Protein AF-A0A1Z8Q9G3-F1 (afdb_monomer)

Mean predicted aligned error: 9.64 Å

Secondary structure (DSSP, 8-state):
--HHHHHHHHTTS-TTHHHHHHHHHHHHGGGT-EEEEETTEEEEEEEEEEEE--TTTHHHHHHHHHHHHHHHTT--BTTEEPPPEEEEEETTEEEEEEE---EEEPPGGGTHHHIIIIIS-SSSEE-S---GGGEEEETTT--EEE---TT-EE--HHHHHHHHHHHHHHHHTT-

Solvent-accessible surface area (backbone atoms only — not comparable to full-atom values): 10218 Å² total; per-residue (Å²): 135,61,72,72,62,58,59,61,64,60,60,75,77,48,67,71,56,56,56,46,48,56,54,59,48,56,69,63,48,58,81,39,38,40,74,48,79,56,97,94,42,80,47,72,40,62,42,73,48,79,48,76,53,55,85,90,48,33,68,64,54,48,54,54,50,50,52,41,50,66,49,52,77,78,57,86,32,87,77,42,41,74,58,54,62,53,72,50,78,56,97,68,30,42,37,40,40,25,32,47,78,67,52,44,62,39,56,79,91,57,47,63,55,50,44,55,42,43,34,65,32,87,60,48,61,34,61,70,71,82,58,47,78,40,25,33,28,25,74,89,76,66,49,34,29,50,75,61,75,84,44,50,41,81,49,55,55,67,58,35,49,54,48,48,55,55,53,54,54,65,59,57,78,78,111

pLDDT: mean 82.57, std 19.97, range [32.28, 98.12]

Sequence (175 aa):
MSEIQYWKQDLGKHDGTFQKFVAELRHDKQKIARSYYTEGRRTTFTLTKCIEYSPEDLQEKLALKTEWLDRLHKDSFNRIHIPKFEYEILNSKLYITSEYIKGKYLNKSKMSIIEEDVVYRKNRWSFADYNYRNYIQEERTDNIYMIDFDTYREISIKDRKILWEKQRLDWKSYI

Radius of gyration: 19.09 Å; Cα contacts (8 Å, |Δi|>4): 220; chains: 1; bounding box: 44×45×45 Å

Nearest PDB structures (foldseek):
  8p7j-assembly2_B  TM=5.495E-01  e=1.412E-01  Homo sapiens
  7ncf-assembly1_A  TM=6.242E-01  e=1.178E+00  Homo sapiens
  7o7i-assembly1_A  TM=5.892E-01  e=1.106E+00  Homo sapiens
  3enm-assembly1_C  TM=5.890E-01  e=2.820E+00  Homo sapiens
  8i8g-assembly1_A  TM=4.524E-01  e=2.339E+00  Streptosporangium roseum

Foldseek 3Di:
DDPVVVVVVVCVPCVPPVVVVVVVCVVVCVVQWDWDDDDNDIDTDKDKDKDADDPVCQPVVVVQLVVLVVVVVVDDQVLEDEFDWDWDDDDRMIIIIHYDAPAAQADPVCLVSCCVRALQDPDQWHFLDSPSNQWGQHPPPSGIYRNDSP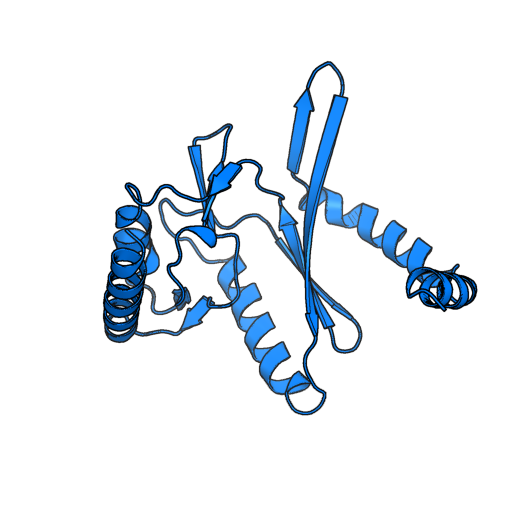RTDRHDSVNSVVSVVVVVVVVVVVD

Structure (mmCIF, N/CA/C/O backbone):
data_AF-A0A1Z8Q9G3-F1
#
_entry.id   AF-A0A1Z8Q9G3-F1
#
loop_
_atom_site.group_PDB
_atom_site.id
_atom_site.type_symbol
_atom_site.label_atom_id
_atom_site.label_alt_id
_atom_site.label_comp_id
_atom_site.label_asym_id
_atom_site.label_entity_id
_atom_site.label_seq_id
_atom_site.pdbx_PDB_ins_code
_atom_site.Cartn_x
_atom_site.Cartn_y
_atom_site.Cartn_z
_atom_site.occupancy
_atom_site.B_iso_or_equiv
_atom_site.auth_seq_id
_atom_site.auth_comp_id
_atom_site.auth_asym_id
_atom_site.auth_atom_id
_atom_site.pdbx_PDB_model_num
ATOM 1 N N . MET A 1 1 ? -24.269 7.996 -31.752 1.00 45.06 1 MET A N 1
ATOM 2 C CA . MET A 1 1 ? -24.387 6.624 -31.209 1.00 45.06 1 MET A CA 1
ATOM 3 C C . MET A 1 1 ? -23.841 6.651 -29.794 1.00 45.06 1 MET A C 1
ATOM 5 O O . MET A 1 1 ? -22.790 7.246 -29.606 1.00 45.06 1 MET A O 1
ATOM 9 N N . SER A 1 2 ? -24.573 6.133 -28.806 1.00 37.19 2 SER A N 1
ATOM 10 C CA . SER A 1 2 ? -24.122 6.147 -27.408 1.00 37.19 2 SER A CA 1
ATOM 11 C C . SER A 1 2 ? -23.016 5.107 -27.192 1.00 37.19 2 SER A C 1
ATOM 13 O O . SER A 1 2 ? -23.054 4.042 -27.806 1.00 37.19 2 SER A O 1
ATOM 15 N N . GLU A 1 3 ? -22.046 5.388 -26.314 1.00 32.28 3 GLU A N 1
ATOM 16 C CA . GLU A 1 3 ? -20.937 4.477 -25.951 1.00 32.28 3 GLU A CA 1
ATOM 17 C C . GLU A 1 3 ? -21.411 3.053 -25.618 1.00 32.28 3 GLU A C 1
ATOM 19 O O . GLU A 1 3 ? -20.743 2.072 -25.931 1.00 32.28 3 GLU A O 1
ATOM 24 N N . ILE A 1 4 ? -22.618 2.918 -25.067 1.00 40.72 4 ILE A N 1
ATOM 25 C CA . ILE A 1 4 ? -23.245 1.636 -24.717 1.00 40.72 4 ILE A CA 1
ATOM 26 C C . ILE A 1 4 ? -23.474 0.742 -25.952 1.00 40.72 4 ILE A C 1
ATOM 28 O O . ILE A 1 4 ? -23.467 -0.484 -25.847 1.00 40.72 4 ILE A O 1
ATOM 32 N N . GLN A 1 5 ? -23.671 1.332 -27.131 1.00 39.72 5 GLN A N 1
ATOM 33 C CA . GLN A 1 5 ? -23.924 0.597 -28.370 1.00 39.72 5 GLN A CA 1
ATOM 34 C C . GLN A 1 5 ? -22.630 0.070 -29.013 1.00 39.72 5 GLN A C 1
ATOM 36 O O . GLN A 1 5 ? -22.668 -0.966 -29.672 1.00 39.72 5 GLN A O 1
ATOM 41 N N . TYR A 1 6 ? -21.489 0.719 -28.746 1.00 36.22 6 TYR A N 1
ATOM 42 C CA . TYR A 1 6 ? -20.164 0.280 -29.196 1.00 36.22 6 TYR A CA 1
ATOM 43 C C . TYR A 1 6 ? -19.689 -0.958 -28.411 1.00 36.22 6 TYR A C 1
ATOM 45 O O . TYR A 1 6 ? -19.297 -1.960 -29.002 1.00 36.22 6 TYR A O 1
ATOM 53 N N . TRP A 1 7 ? -19.869 -0.968 -27.083 1.00 33.12 7 TRP A N 1
ATOM 54 C CA . TRP A 1 7 ? -19.485 -2.108 -26.234 1.00 33.12 7 TRP A CA 1
ATOM 55 C C . TRP A 1 7 ? -20.334 -3.370 -26.450 1.00 33.12 7 TRP A C 1
ATOM 57 O O . TRP A 1 7 ? -19.853 -4.483 -26.250 1.00 33.12 7 TRP A O 1
ATOM 67 N N . LYS A 1 8 ? -21.589 -3.231 -26.898 1.00 37.12 8 LYS A N 1
ATOM 68 C CA . LYS A 1 8 ? -22.447 -4.390 -27.208 1.00 37.12 8 LYS A CA 1
ATOM 69 C C . LYS A 1 8 ? -22.063 -5.107 -28.503 1.00 37.12 8 LYS A C 1
ATOM 71 O O . LYS A 1 8 ? -22.338 -6.297 -28.614 1.00 37.12 8 LYS A O 1
ATOM 76 N N . GLN A 1 9 ? -21.447 -4.419 -29.465 1.00 39.12 9 GLN A N 1
ATOM 77 C CA . GLN A 1 9 ? -21.004 -5.052 -30.712 1.00 39.12 9 GLN A CA 1
ATOM 78 C C . GLN A 1 9 ? -19.697 -5.838 -30.543 1.00 39.12 9 GLN A C 1
ATOM 80 O O . GLN A 1 9 ? -19.510 -6.839 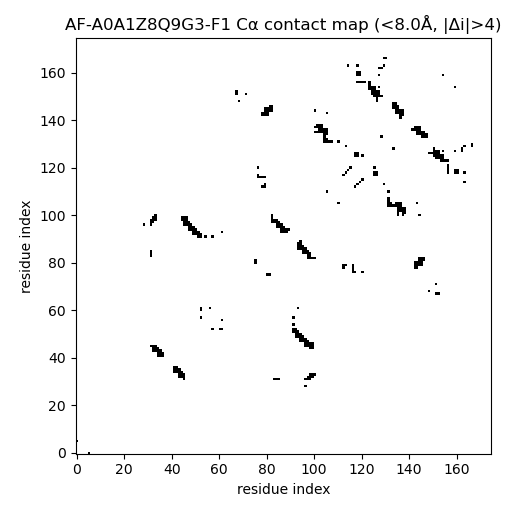-31.232 1.00 39.12 9 GLN A O 1
ATOM 85 N N . ASP A 1 10 ? -18.841 -5.449 -29.594 1.00 38.16 10 ASP A N 1
ATOM 86 C CA . ASP A 1 10 ? -17.547 -6.109 -29.369 1.00 38.16 10 ASP A CA 1
ATOM 87 C C . ASP A 1 10 ? -17.636 -7.351 -28.463 1.00 38.16 10 ASP A C 1
ATOM 89 O O . ASP A 1 10 ? -16.872 -8.307 -28.607 1.00 38.16 10 ASP A O 1
ATOM 93 N N . LEU A 1 11 ? -18.648 -7.417 -27.590 1.00 43.03 11 LEU A N 1
ATOM 94 C CA . LEU A 1 11 ? -18.923 -8.599 -26.760 1.00 43.03 11 LEU A CA 1
ATOM 95 C C . LEU A 1 11 ? -19.359 -9.835 -27.573 1.00 43.03 11 LEU A C 1
ATOM 97 O O . LEU A 1 11 ? -19.330 -10.947 -27.055 1.00 43.03 11 LEU A O 1
ATOM 101 N N . GLY A 1 12 ? -19.731 -9.662 -28.845 1.00 38.50 12 GLY A N 1
ATOM 102 C CA . GLY A 1 12 ? -20.192 -10.746 -29.716 1.00 38.50 12 GLY A CA 1
ATOM 103 C C . GLY A 1 12 ? -19.089 -11.581 -30.378 1.00 38.50 12 GLY A C 1
ATOM 104 O O . GLY A 1 12 ? -19.416 -12.546 -31.063 1.00 38.50 12 GLY A O 1
ATOM 105 N N . LYS A 1 13 ? -17.800 -11.232 -30.226 1.00 45.28 13 LYS A N 1
ATOM 106 C CA . LYS A 1 13 ? -16.698 -11.899 -30.959 1.00 45.28 13 LYS A CA 1
ATOM 107 C C . LYS A 1 13 ? -15.705 -12.690 -30.096 1.00 45.28 13 LYS A C 1
ATOM 109 O O . LYS A 1 13 ? -14.877 -13.407 -30.651 1.00 45.28 13 LYS A O 1
ATOM 114 N N . HIS A 1 14 ? -15.812 -12.637 -28.764 1.00 45.25 14 HIS A N 1
ATOM 115 C CA . HIS A 1 14 ? -14.863 -13.294 -27.841 1.00 45.25 14 HIS A CA 1
ATOM 116 C C . HIS A 1 14 ? -15.517 -14.149 -26.734 1.00 45.25 14 HIS A C 1
ATOM 118 O O . HIS A 1 14 ? -14.884 -14.466 -25.725 1.00 45.25 14 HIS A O 1
ATOM 124 N N . ASP A 1 15 ? -16.770 -14.565 -26.935 1.00 46.88 15 ASP A N 1
ATOM 125 C CA . ASP A 1 15 ? -17.622 -15.252 -25.946 1.00 46.88 15 ASP A CA 1
ATOM 126 C C . ASP A 1 15 ? -17.030 -16.566 -25.377 1.00 46.88 15 ASP A C 1
ATOM 128 O O . ASP A 1 15 ? -17.313 -16.955 -24.249 1.00 46.88 15 ASP A O 1
ATOM 132 N N . GLY A 1 16 ? -16.105 -17.224 -26.082 1.00 42.94 16 GLY A N 1
ATOM 133 C CA . GLY A 1 16 ? -15.452 -18.436 -25.569 1.00 42.94 16 GLY A CA 1
ATOM 134 C C . GLY A 1 16 ? -14.287 -18.187 -24.603 1.00 42.94 16 GLY A C 1
ATOM 135 O O . GLY A 1 16 ? -14.059 -18.984 -23.698 1.00 42.94 16 GLY A O 1
ATOM 136 N N . THR A 1 17 ? -13.527 -17.104 -24.776 1.00 52.62 17 THR A N 1
ATOM 137 C CA . THR A 1 17 ? -12.256 -16.880 -24.062 1.00 52.62 17 THR A CA 1
ATOM 138 C C . THR A 1 17 ? -12.409 -15.986 -22.847 1.00 52.62 17 THR A C 1
ATOM 140 O O . THR A 1 17 ? -11.783 -16.265 -21.833 1.00 52.62 17 THR A O 1
ATOM 143 N N . PHE A 1 18 ? -13.262 -14.958 -22.890 1.00 45.56 18 PHE A N 1
ATOM 144 C CA . PHE A 1 18 ? -13.470 -14.092 -21.725 1.00 45.56 18 PHE A CA 1
ATOM 145 C C . PHE A 1 18 ? -14.288 -14.787 -20.634 1.00 45.56 18 PHE A C 1
ATOM 147 O O . PHE A 1 18 ? -13.925 -14.722 -19.464 1.00 45.56 18 PHE A O 1
ATOM 154 N N . GLN A 1 19 ? -15.350 -15.517 -20.994 1.00 45.56 19 GLN A N 1
ATOM 155 C CA . GLN A 1 19 ? -16.107 -16.297 -20.010 1.00 45.56 19 GLN A CA 1
ATOM 156 C C . GLN A 1 19 ? -15.263 -17.423 -19.407 1.00 45.56 19 GLN A C 1
ATOM 158 O O . GLN A 1 19 ? -15.323 -17.648 -18.199 1.00 45.56 19 GLN A O 1
ATOM 163 N N . LYS A 1 20 ? -14.430 -18.079 -20.223 1.00 44.47 20 LYS A N 1
ATOM 164 C CA . LYS A 1 20 ? -13.480 -19.097 -19.765 1.00 44.47 20 LYS A CA 1
ATOM 165 C C . LYS A 1 20 ? -12.381 -18.502 -18.880 1.00 44.47 20 LYS A C 1
ATOM 167 O O . LYS A 1 20 ? -12.139 -19.040 -17.812 1.00 44.47 20 LYS A O 1
ATOM 172 N N . PHE A 1 21 ? -11.828 -17.342 -19.233 1.00 47.0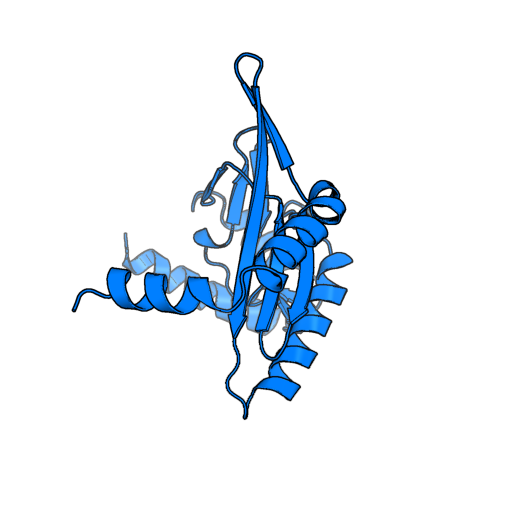0 21 PHE A N 1
ATOM 173 C CA . PHE A 1 21 ? -10.887 -16.584 -18.403 1.00 47.00 21 PHE A CA 1
ATOM 174 C C . PHE A 1 21 ? -11.508 -16.165 -17.061 1.00 47.00 21 PHE A C 1
ATOM 176 O O . PHE A 1 21 ? -10.922 -16.378 -16.005 1.00 47.00 21 PHE A O 1
ATOM 183 N N . VAL A 1 22 ? -12.740 -15.647 -17.066 1.00 48.00 22 VAL A N 1
ATOM 184 C CA . VAL A 1 22 ? -13.486 -15.308 -15.841 1.00 48.00 22 VAL A CA 1
ATOM 185 C C . VAL A 1 22 ? -13.799 -16.558 -15.008 1.00 48.00 22 VAL A C 1
ATOM 187 O O . VAL A 1 22 ? -13.807 -16.480 -13.780 1.00 48.00 22 VAL A O 1
ATOM 190 N N . ALA A 1 23 ? -14.050 -17.709 -15.636 1.00 48.25 23 ALA A N 1
ATOM 191 C CA . ALA A 1 23 ? -14.296 -18.979 -14.953 1.00 48.25 23 ALA A CA 1
ATOM 192 C C . ALA A 1 23 ? -13.015 -19.612 -14.375 1.00 48.25 23 ALA A C 1
ATOM 194 O O . ALA A 1 23 ? -13.048 -20.113 -13.254 1.00 48.25 23 ALA A O 1
ATOM 195 N N . GLU A 1 24 ? -11.888 -19.535 -15.082 1.00 45.00 24 GLU A N 1
ATOM 196 C CA . GLU A 1 24 ? -10.573 -19.999 -14.619 1.00 45.00 24 GLU A CA 1
ATOM 197 C C . GLU A 1 24 ? -10.045 -19.100 -13.484 1.00 45.00 24 GLU A C 1
ATOM 199 O O . GLU A 1 24 ? -9.620 -19.608 -12.445 1.00 45.00 24 GLU A O 1
ATOM 204 N N . LEU A 1 25 ? -10.246 -17.776 -13.573 1.00 46.47 25 LEU A N 1
ATOM 205 C CA . LEU A 1 25 ? -9.989 -16.833 -12.475 1.00 46.47 25 LEU A CA 1
ATOM 206 C C . LEU A 1 25 ? -10.802 -17.140 -11.206 1.00 46.47 25 LEU A C 1
ATOM 208 O O . LEU A 1 25 ? -10.352 -16.837 -10.102 1.00 46.47 25 LEU A O 1
ATOM 212 N N . ARG A 1 26 ? -12.009 -17.716 -11.321 1.00 48.91 26 ARG A N 1
ATOM 213 C CA . ARG A 1 26 ? -12.875 -18.002 -10.159 1.00 48.91 26 ARG A CA 1
ATOM 214 C C . ARG A 1 26 ? -12.344 -19.119 -9.263 1.00 48.91 26 ARG A C 1
ATOM 216 O O . ARG A 1 26 ? -12.721 -19.134 -8.090 1.00 48.91 26 ARG A O 1
ATOM 223 N N . HIS A 1 27 ? -11.511 -20.029 -9.769 1.00 45.62 27 HIS A N 1
ATOM 224 C CA . HIS A 1 27 ? -11.008 -21.143 -8.962 1.00 45.62 27 HIS A CA 1
ATOM 225 C C . HIS A 1 27 ? -9.796 -20.764 -8.096 1.00 45.62 27 HIS A C 1
ATOM 227 O O . HIS A 1 27 ? -9.758 -21.180 -6.938 1.00 45.62 27 HIS A O 1
ATOM 233 N N . ASP A 1 28 ? -8.883 -19.908 -8.573 1.00 48.47 28 ASP A N 1
ATOM 234 C CA . ASP A 1 28 ? -7.729 -19.457 -7.771 1.00 48.47 28 ASP A CA 1
ATOM 235 C C . ASP A 1 28 ? -8.012 -18.198 -6.933 1.00 48.47 28 ASP A C 1
ATOM 237 O O . ASP A 1 28 ? -7.562 -18.105 -5.787 1.00 48.47 28 ASP A O 1
ATOM 241 N N . LYS A 1 29 ? -8.882 -17.284 -7.395 1.00 51.56 29 LYS A N 1
ATOM 242 C CA . LYS A 1 29 ? -9.212 -16.058 -6.636 1.00 51.56 29 LYS A CA 1
ATOM 243 C C . LYS A 1 29 ? -9.938 -16.306 -5.313 1.00 51.56 29 LYS A C 1
ATOM 245 O O . LYS A 1 29 ? -9.981 -15.402 -4.481 1.00 51.56 29 LYS A O 1
ATOM 250 N N . GLN A 1 30 ? -10.468 -17.508 -5.058 1.00 54.75 30 GLN A N 1
ATOM 251 C CA . GLN A 1 30 ? -11.039 -17.844 -3.745 1.00 54.75 30 GLN A CA 1
ATOM 252 C C . GLN A 1 30 ? -10.015 -17.738 -2.605 1.00 54.75 30 GLN A C 1
ATOM 254 O O . GLN A 1 30 ? -10.412 -17.446 -1.478 1.00 54.75 30 GLN A O 1
ATOM 259 N N . LYS A 1 31 ? -8.713 -17.916 -2.879 1.00 60.12 31 LYS A N 1
ATOM 260 C CA . LYS A 1 31 ? -7.645 -17.812 -1.866 1.00 60.12 31 LYS A CA 1
ATOM 261 C C . LYS A 1 31 ? -7.414 -16.377 -1.378 1.00 60.12 31 LYS A C 1
ATOM 263 O O . LYS A 1 31 ? -7.012 -16.180 -0.231 1.00 60.12 31 LYS A O 1
ATOM 268 N N . ILE A 1 32 ? -7.694 -15.394 -2.233 1.00 68.25 32 ILE A N 1
ATOM 269 C CA . ILE A 1 32 ? -7.517 -13.955 -1.977 1.00 68.25 32 ILE A CA 1
ATOM 270 C C . ILE A 1 32 ? -8.845 -13.299 -1.575 1.00 68.25 32 ILE A C 1
ATOM 272 O O . ILE A 1 32 ? -8.900 -12.128 -1.227 1.00 68.25 32 ILE A O 1
ATOM 276 N N . ALA A 1 33 ? -9.965 -14.006 -1.670 1.00 73.44 33 ALA A N 1
ATOM 277 C CA . ALA A 1 33 ? -11.252 -13.369 -1.481 1.00 73.44 33 ALA A CA 1
ATOM 278 C C . ALA A 1 33 ? -11.654 -13.327 -0.005 1.00 73.44 33 ALA A C 1
ATOM 280 O O . ALA A 1 33 ? -11.706 -14.350 0.685 1.00 73.44 33 ALA A O 1
ATOM 281 N N . ARG A 1 34 ? -12.023 -12.137 0.480 1.00 75.50 34 ARG A N 1
ATOM 282 C CA . ARG A 1 34 ? -12.501 -11.972 1.855 1.00 75.50 34 ARG A CA 1
ATOM 283 C C . ARG A 1 34 ? -14.011 -12.154 1.911 1.00 75.50 34 ARG A C 1
ATOM 285 O O . ARG A 1 34 ? -14.754 -11.596 1.102 1.00 75.50 34 ARG A O 1
ATOM 292 N N . SER A 1 35 ? -14.463 -12.962 2.870 1.00 77.62 35 SER A N 1
ATOM 293 C CA . SER A 1 35 ? -15.878 -13.299 3.043 1.00 77.62 35 SER A CA 1
ATOM 294 C C . SER A 1 35 ? -16.507 -12.565 4.225 1.00 77.62 35 SER A C 1
ATOM 296 O O . SER A 1 35 ? -15.939 -12.488 5.314 1.00 77.62 35 SER A O 1
ATOM 298 N N . TYR A 1 36 ? -17.723 -12.077 4.012 1.00 70.19 36 TYR A N 1
ATOM 299 C CA . TYR A 1 36 ? -18.552 -11.369 4.978 1.00 70.19 36 TYR A CA 1
ATOM 300 C C . TYR A 1 36 ? -19.896 -12.090 5.114 1.00 70.19 36 TYR A C 1
ATOM 302 O O . TYR A 1 36 ? -20.468 -12.537 4.119 1.00 70.19 36 TYR A O 1
ATOM 310 N N . TYR A 1 37 ? -20.395 -12.205 6.345 1.00 73.75 37 TYR A N 1
ATOM 311 C CA . TYR A 1 37 ? -21.610 -12.952 6.669 1.00 73.75 37 TYR A CA 1
ATOM 312 C C . TYR A 1 37 ? -22.661 -12.015 7.259 1.00 73.75 37 TYR A C 1
ATOM 314 O O . TYR A 1 37 ? -22.367 -11.305 8.220 1.00 73.75 37 TYR A O 1
ATOM 322 N N . THR A 1 38 ? -23.865 -12.026 6.692 1.00 68.88 38 THR A N 1
ATOM 323 C CA . THR A 1 38 ? -25.028 -11.252 7.158 1.00 68.88 38 THR A CA 1
ATOM 324 C C . THR A 1 38 ? -26.298 -12.049 6.870 1.00 68.88 38 THR A C 1
ATOM 326 O O . THR A 1 38 ? -26.466 -12.481 5.733 1.00 68.88 38 THR A O 1
ATOM 329 N N . GLU A 1 39 ? -27.173 -12.244 7.862 1.00 77.62 39 GLU A N 1
ATOM 330 C CA . GLU A 1 39 ? -28.533 -12.802 7.679 1.00 77.62 39 GLU A CA 1
ATOM 331 C C . GLU A 1 39 ? -28.590 -14.083 6.817 1.00 77.62 39 GLU A C 1
ATOM 333 O O . GLU A 1 39 ? -29.334 -14.182 5.847 1.00 77.62 39 GLU A O 1
ATOM 338 N N . GLY A 1 40 ? -27.737 -15.070 7.115 1.00 71.75 40 GLY A N 1
ATOM 339 C CA . GLY A 1 40 ? -27.692 -16.337 6.366 1.00 71.75 40 GLY A CA 1
ATOM 340 C C . GLY A 1 40 ? -27.018 -16.265 4.986 1.00 71.75 40 GLY A C 1
ATOM 341 O O . GLY A 1 40 ? -26.880 -17.290 4.324 1.00 71.75 40 GLY A O 1
ATOM 342 N N . ARG A 1 41 ? -26.530 -15.093 4.555 1.00 71.88 41 ARG A N 1
ATOM 343 C CA . ARG A 1 41 ? -25.786 -14.906 3.301 1.00 71.88 41 ARG A CA 1
ATOM 344 C C . ARG A 1 41 ? -24.285 -14.800 3.553 1.00 71.88 41 ARG A C 1
ATOM 346 O O . ARG A 1 41 ? -23.838 -13.964 4.340 1.00 71.88 41 ARG A O 1
ATOM 353 N N . ARG A 1 42 ? -23.492 -15.571 2.802 1.00 77.75 42 ARG A N 1
ATOM 354 C CA . ARG A 1 42 ? -22.047 -15.345 2.641 1.00 77.75 42 ARG A CA 1
ATOM 355 C C . ARG A 1 42 ? -21.804 -14.535 1.375 1.00 77.75 42 ARG A C 1
ATOM 357 O O . ARG A 1 42 ? -22.199 -14.955 0.294 1.00 77.75 42 ARG A O 1
ATOM 364 N N . THR A 1 43 ? -21.137 -13.395 1.510 1.00 75.44 43 THR A N 1
ATOM 365 C CA . THR A 1 43 ? -20.727 -12.561 0.375 1.00 75.44 43 THR A CA 1
ATOM 366 C C . THR A 1 43 ? -19.214 -12.472 0.336 1.00 75.44 43 THR A C 1
ATOM 368 O O . THR A 1 43 ? -18.589 -12.241 1.367 1.00 75.44 43 THR A O 1
ATOM 371 N N . THR A 1 44 ? -18.631 -12.641 -0.841 1.00 75.88 44 THR A N 1
ATOM 372 C CA . THR A 1 44 ? -17.185 -12.717 -1.025 1.00 75.88 44 THR A CA 1
ATOM 373 C C . THR A 1 44 ? -16.773 -11.686 -2.068 1.00 75.88 44 THR A C 1
ATOM 375 O O . THR A 1 44 ? -17.382 -11.628 -3.134 1.00 75.88 44 THR A O 1
ATOM 378 N N . PHE A 1 45 ? -15.778 -10.859 -1.745 1.00 83.12 45 PHE A N 1
ATOM 379 C CA . PHE A 1 45 ? -15.342 -9.752 -2.596 1.00 83.12 45 PHE A CA 1
ATOM 380 C C . PHE A 1 45 ? -13.823 -9.743 -2.772 1.00 83.12 45 PHE A C 1
ATOM 382 O O . PHE A 1 45 ? -13.067 -10.079 -1.857 1.00 83.12 45 PHE A O 1
ATOM 389 N N . THR A 1 46 ? -13.400 -9.281 -3.942 1.00 88.56 46 THR A N 1
ATOM 390 C CA . THR A 1 46 ? -12.017 -8.938 -4.288 1.00 88.56 46 THR A CA 1
ATOM 391 C C . THR A 1 46 ? -12.014 -7.591 -4.994 1.00 88.56 46 THR A C 1
ATOM 393 O O . THR A 1 46 ? -13.002 -7.228 -5.638 1.00 88.56 46 THR A O 1
ATOM 396 N N . LEU A 1 47 ? -10.902 -6.871 -4.916 1.00 91.38 47 LEU A N 1
ATOM 397 C CA . LEU A 1 47 ? -10.649 -5.686 -5.725 1.00 91.38 47 LEU A CA 1
ATOM 398 C C . LEU A 1 47 ? -9.613 -6.042 -6.791 1.00 91.38 47 LEU A C 1
ATOM 400 O O . LEU A 1 47 ? -8.567 -6.582 -6.455 1.00 91.38 47 LEU A O 1
ATOM 404 N N . THR A 1 48 ? -9.879 -5.736 -8.061 1.00 92.62 48 THR A N 1
ATOM 405 C CA . THR A 1 48 ? -8.876 -5.878 -9.126 1.00 92.62 48 THR A CA 1
ATOM 406 C C . THR A 1 48 ? -8.546 -4.506 -9.702 1.00 92.62 48 THR A C 1
ATOM 408 O O . THR A 1 48 ? -9.430 -3.821 -10.214 1.00 92.62 48 THR A O 1
ATOM 411 N N . LYS A 1 49 ? -7.271 -4.118 -9.633 1.00 93.38 49 LYS A N 1
ATOM 412 C CA . LYS A 1 49 ? -6.712 -2.940 -10.303 1.00 93.38 49 LYS A CA 1
ATOM 413 C C . LYS A 1 49 ? -6.039 -3.383 -11.598 1.00 93.38 49 LYS A C 1
ATOM 415 O O . LYS A 1 49 ? -5.267 -4.335 -11.583 1.00 93.38 49 LYS A O 1
ATOM 420 N N . CYS A 1 50 ? -6.324 -2.690 -12.694 1.00 94.19 50 CYS A N 1
ATOM 421 C CA . CYS A 1 50 ? -5.660 -2.885 -13.980 1.00 94.19 50 CYS A CA 1
ATOM 422 C C . CYS A 1 50 ? -4.768 -1.675 -14.254 1.00 94.19 50 CYS A C 1
ATOM 424 O O . CYS A 1 50 ? -5.239 -0.540 -14.185 1.00 94.19 50 CYS A O 1
ATOM 426 N N . ILE A 1 51 ? -3.501 -1.922 -14.565 1.00 92.50 51 ILE A N 1
ATOM 427 C CA . ILE A 1 51 ? -2.535 -0.907 -14.978 1.00 92.50 51 ILE A CA 1
ATOM 428 C C . ILE A 1 51 ? -2.110 -1.252 -16.399 1.00 92.50 51 ILE A C 1
ATOM 430 O O . ILE A 1 51 ? -1.673 -2.369 -16.668 1.00 92.50 51 ILE A O 1
ATOM 434 N N . GLU A 1 52 ? -2.270 -0.299 -17.306 1.00 91.56 52 GLU A N 1
ATOM 435 C CA . GLU A 1 52 ? -1.870 -0.421 -18.703 1.00 91.56 52 GLU A CA 1
ATOM 436 C C . GLU A 1 52 ? -0.748 0.574 -18.972 1.00 91.56 52 GLU A C 1
ATOM 438 O O . GLU A 1 52 ? -0.869 1.754 -18.641 1.00 91.56 52 GLU A O 1
ATOM 443 N N . TYR A 1 53 ? 0.352 0.077 -19.528 1.00 86.69 53 TYR A N 1
ATOM 444 C CA . TYR A 1 53 ? 1.507 0.892 -19.886 1.00 86.69 53 TYR A CA 1
ATOM 445 C C . TYR A 1 53 ? 1.504 1.177 -21.385 1.00 86.69 53 TYR A C 1
ATOM 447 O O . TYR A 1 53 ? 1.025 0.359 -22.175 1.00 86.69 53 TYR A O 1
ATOM 455 N N . SER A 1 54 ? 2.060 2.325 -21.780 1.00 89.19 54 SER A N 1
ATOM 456 C CA . SER A 1 54 ? 2.323 2.580 -23.195 1.00 89.19 54 SER A CA 1
ATOM 457 C C . SER A 1 54 ? 3.394 1.605 -23.711 1.00 89.19 54 SER A C 1
ATOM 459 O O . SER A 1 54 ? 4.191 1.097 -22.913 1.00 89.19 54 SER A O 1
ATOM 461 N N . PRO A 1 55 ? 3.441 1.315 -25.024 1.00 89.00 55 PRO A N 1
ATOM 462 C CA . PRO A 1 55 ? 4.415 0.380 -25.587 1.00 89.00 55 PRO A CA 1
ATOM 463 C C . PRO A 1 55 ? 5.873 0.716 -25.246 1.00 89.00 55 PRO A C 1
ATOM 465 O O . PRO A 1 55 ? 6.675 -0.190 -25.036 1.00 89.00 55 PRO A O 1
ATOM 468 N N . GLU A 1 56 ? 6.201 2.006 -25.166 1.00 91.12 56 GLU A N 1
ATOM 469 C CA . GLU A 1 56 ? 7.551 2.513 -24.900 1.00 91.12 56 GLU A CA 1
ATOM 470 C C . GLU A 1 56 ? 7.983 2.258 -23.452 1.00 91.12 56 GLU A C 1
ATOM 472 O O . GLU A 1 56 ? 9.138 1.928 -23.195 1.00 91.12 56 GLU A O 1
ATOM 477 N N . ASP A 1 57 ? 7.041 2.367 -22.516 1.00 87.25 57 ASP A N 1
ATOM 478 C CA . ASP A 1 57 ? 7.281 2.205 -21.082 1.00 87.25 57 ASP A CA 1
ATOM 479 C C . ASP A 1 57 ? 7.092 0.759 -20.603 1.00 87.25 57 ASP A C 1
ATOM 481 O O . ASP A 1 57 ? 7.519 0.406 -19.499 1.00 87.25 57 ASP A O 1
ATOM 485 N N . LEU A 1 58 ? 6.438 -0.084 -21.412 1.00 86.62 58 LEU A N 1
ATOM 486 C CA . LEU A 1 58 ? 5.922 -1.384 -20.992 1.00 86.62 58 LEU A CA 1
ATOM 487 C C . LEU A 1 58 ? 6.987 -2.259 -20.335 1.00 86.62 58 LEU A C 1
ATOM 489 O O . LEU A 1 58 ? 6.766 -2.733 -19.227 1.00 86.62 58 LEU A O 1
ATOM 493 N N . GLN A 1 59 ? 8.130 -2.484 -20.987 1.00 88.06 59 GLN A N 1
ATOM 494 C CA . GLN A 1 59 ? 9.121 -3.431 -20.467 1.00 88.06 59 GLN A CA 1
ATOM 495 C C . GLN A 1 59 ? 9.731 -2.965 -19.140 1.00 88.06 59 GLN A C 1
ATOM 497 O O . GLN A 1 59 ? 9.751 -3.730 -18.177 1.00 88.06 59 GLN A O 1
ATOM 502 N N . GLU A 1 60 ? 10.193 -1.714 -19.070 1.00 91.12 60 GLU A N 1
ATOM 503 C CA . GLU A 1 60 ? 10.854 -1.180 -17.875 1.00 91.12 60 GLU A CA 1
ATOM 504 C C . GLU A 1 60 ? 9.869 -1.049 -16.708 1.00 91.12 60 GLU A C 1
ATOM 506 O O . GLU A 1 60 ? 10.137 -1.529 -15.604 1.00 91.12 60 GLU A O 1
ATOM 511 N N . LYS A 1 61 ? 8.709 -0.417 -16.941 1.00 92.06 61 LYS A N 1
ATOM 512 C CA . LYS A 1 61 ? 7.749 -0.139 -15.867 1.00 92.06 61 LYS A CA 1
ATOM 513 C C . LYS A 1 61 ? 7.103 -1.407 -15.343 1.00 92.06 61 LYS A C 1
ATOM 515 O O . LYS A 1 61 ? 6.915 -1.515 -14.133 1.00 92.06 61 LYS A O 1
ATOM 520 N N . LEU A 1 62 ? 6.798 -2.364 -16.217 1.00 91.44 62 LEU A N 1
ATOM 521 C CA . LEU A 1 62 ? 6.222 -3.636 -15.805 1.00 91.44 62 LEU A CA 1
ATOM 522 C C . LEU A 1 62 ? 7.213 -4.441 -14.965 1.00 91.44 62 LEU A C 1
ATOM 524 O O . LEU A 1 62 ? 6.848 -4.850 -13.868 1.00 91.44 62 LEU A O 1
ATOM 528 N N . ALA A 1 63 ? 8.460 -4.600 -15.426 1.00 92.12 63 ALA A N 1
ATOM 529 C CA . ALA A 1 63 ? 9.487 -5.350 -14.699 1.00 92.12 63 ALA A CA 1
ATOM 530 C C . ALA A 1 63 ? 9.759 -4.754 -13.309 1.00 92.12 63 ALA A C 1
ATOM 532 O O . ALA A 1 63 ? 9.788 -5.470 -12.306 1.00 92.12 63 ALA A O 1
ATOM 533 N N . LEU A 1 64 ? 9.886 -3.426 -13.239 1.00 93.75 64 LEU A N 1
ATOM 534 C CA . LEU A 1 64 ? 10.078 -2.718 -11.978 1.00 93.75 64 LEU A CA 1
ATOM 535 C C . LEU A 1 64 ? 8.874 -2.904 -11.044 1.00 93.75 64 LEU A C 1
ATOM 537 O O . LEU A 1 64 ? 9.027 -3.179 -9.855 1.00 93.75 64 LEU A O 1
ATOM 541 N N . LYS A 1 65 ? 7.656 -2.785 -11.580 1.00 94.88 65 LYS A N 1
ATOM 542 C CA . LYS A 1 65 ? 6.430 -2.910 -10.793 1.00 94.88 65 LYS A CA 1
ATOM 543 C C . LYS A 1 65 ? 6.235 -4.323 -10.245 1.00 94.88 65 LYS A C 1
ATOM 545 O O . LYS A 1 65 ? 5.793 -4.461 -9.107 1.00 94.88 65 LYS A O 1
ATOM 550 N N . THR A 1 66 ? 6.566 -5.359 -11.009 1.00 94.62 66 THR A N 1
ATOM 551 C CA . THR A 1 66 ? 6.458 -6.752 -10.553 1.00 94.62 66 THR A CA 1
ATOM 552 C C . THR A 1 66 ? 7.490 -7.070 -9.476 1.00 94.62 66 THR A C 1
ATOM 554 O O . THR A 1 66 ? 7.133 -7.673 -8.468 1.00 94.62 66 THR A O 1
ATOM 557 N N . GLU A 1 67 ? 8.721 -6.555 -9.595 1.00 95.81 67 GLU A N 1
ATOM 558 C CA . GLU A 1 67 ? 9.734 -6.663 -8.533 1.00 95.81 67 GLU A CA 1
ATOM 559 C C . GLU A 1 67 ? 9.234 -6.040 -7.218 1.00 95.81 67 GLU A C 1
ATOM 561 O O . GLU A 1 67 ? 9.365 -6.622 -6.135 1.00 95.81 67 GLU A O 1
ATOM 566 N N . TRP A 1 68 ? 8.612 -4.861 -7.306 1.00 97.06 68 TRP A N 1
ATOM 567 C CA . TRP A 1 68 ? 8.041 -4.176 -6.148 1.00 97.06 68 TRP A CA 1
ATOM 568 C C . TRP A 1 68 ? 6.945 -5.007 -5.479 1.00 97.06 68 TRP A C 1
ATOM 570 O O . TRP A 1 68 ? 6.929 -5.120 -4.253 1.00 97.06 68 TRP A O 1
ATOM 580 N N . LEU A 1 69 ? 6.054 -5.613 -6.264 1.00 96.94 69 LEU A N 1
ATOM 581 C CA . LEU A 1 69 ? 4.976 -6.463 -5.757 1.00 96.94 69 LEU A CA 1
ATOM 582 C C . LEU A 1 69 ? 5.513 -7.751 -5.111 1.00 96.94 69 LEU A C 1
ATOM 584 O O . LEU A 1 69 ? 5.111 -8.080 -3.993 1.00 96.94 69 LEU A O 1
ATOM 588 N N . ASP A 1 70 ? 6.475 -8.426 -5.743 1.00 96.62 70 ASP A N 1
ATOM 589 C CA . ASP A 1 70 ? 7.126 -9.632 -5.205 1.00 96.62 70 ASP A CA 1
ATOM 590 C C . ASP A 1 70 ? 7.810 -9.381 -3.864 1.00 96.62 70 ASP A C 1
ATOM 592 O O . ASP A 1 70 ? 7.822 -10.233 -2.966 1.00 96.62 70 ASP A O 1
ATOM 596 N N . ARG A 1 71 ? 8.400 -8.196 -3.715 1.00 96.62 71 ARG A N 1
ATOM 597 C CA . ARG A 1 71 ? 9.016 -7.785 -2.461 1.00 96.62 71 ARG A CA 1
ATOM 598 C C . ARG A 1 71 ? 7.970 -7.414 -1.418 1.00 96.62 71 ARG A C 1
ATOM 600 O O . ARG A 1 71 ? 8.108 -7.836 -0.270 1.00 96.62 71 ARG A O 1
ATOM 607 N N . LEU A 1 72 ? 6.927 -6.679 -1.808 1.00 97.19 72 LEU A N 1
ATOM 608 C CA . LEU A 1 72 ? 5.848 -6.257 -0.914 1.00 97.19 72 LEU A CA 1
ATOM 609 C C . LEU A 1 72 ? 5.153 -7.456 -0.255 1.00 97.19 72 LEU A C 1
ATOM 611 O O . LEU A 1 72 ? 4.829 -7.390 0.928 1.00 97.19 72 LEU A O 1
ATOM 615 N N . HIS A 1 73 ? 5.017 -8.577 -0.970 1.00 94.31 73 HIS A N 1
ATOM 616 C CA . HIS A 1 73 ? 4.512 -9.843 -0.426 1.00 94.31 73 HIS A CA 1
ATOM 617 C C . HIS A 1 73 ? 5.238 -10.337 0.831 1.00 94.31 73 HIS A C 1
ATOM 619 O O . HIS A 1 73 ? 4.655 -11.057 1.642 1.00 94.31 73 HIS A O 1
ATOM 625 N N . LYS A 1 74 ? 6.519 -9.994 0.975 1.00 93.38 74 LYS A N 1
ATOM 626 C CA . LYS A 1 74 ? 7.393 -10.455 2.062 1.00 93.38 74 LYS A CA 1
ATOM 627 C C . LYS A 1 74 ? 7.607 -9.380 3.124 1.00 93.38 74 LYS A C 1
ATOM 629 O O . LYS A 1 74 ? 8.352 -9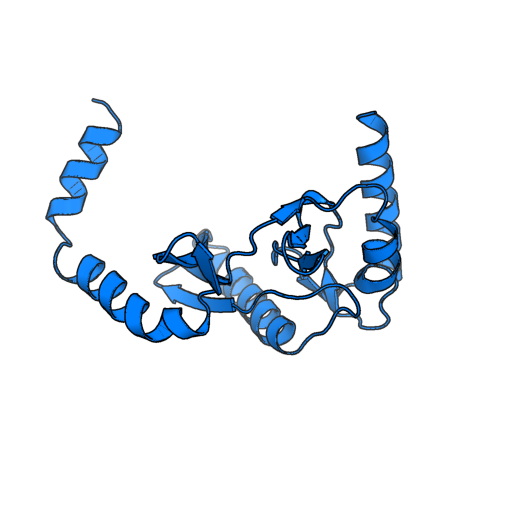.609 4.075 1.00 93.38 74 LYS A O 1
ATOM 634 N N . ASP A 1 75 ? 7.014 -8.204 2.942 1.00 95.12 75 ASP A N 1
ATOM 635 C CA . ASP A 1 75 ? 7.300 -7.028 3.748 1.00 95.12 75 ASP A CA 1
ATOM 636 C C . ASP A 1 75 ? 6.220 -6.774 4.814 1.00 95.12 75 ASP A C 1
ATOM 638 O O . ASP A 1 75 ? 5.066 -7.170 4.671 1.00 95.12 75 ASP A O 1
ATOM 642 N N . SER A 1 76 ? 6.591 -6.105 5.910 1.00 94.25 76 SER A N 1
ATOM 643 C CA . SER A 1 76 ? 5.694 -5.862 7.052 1.00 94.25 76 SER A CA 1
ATOM 644 C C . SER A 1 76 ? 5.827 -4.445 7.606 1.00 94.25 76 SER A C 1
ATOM 646 O O . SER A 1 76 ? 6.944 -3.986 7.858 1.00 94.25 76 SER A O 1
ATOM 648 N N . PHE A 1 77 ? 4.706 -3.783 7.895 1.00 96.81 77 PHE A N 1
ATOM 649 C CA . PHE A 1 77 ? 4.666 -2.377 8.321 1.00 96.81 77 PHE A CA 1
ATOM 650 C C . PHE A 1 77 ? 4.093 -2.200 9.732 1.00 96.81 77 PHE A C 1
ATOM 652 O O . PHE A 1 77 ? 3.286 -1.308 9.969 1.00 96.81 77 PHE A O 1
ATOM 659 N N . ASN A 1 78 ? 4.518 -3.043 10.679 1.00 96.19 78 ASN A N 1
ATOM 660 C CA . ASN A 1 78 ? 4.060 -3.031 12.073 1.00 96.19 78 ASN A CA 1
ATOM 661 C C . ASN A 1 78 ? 2.521 -3.027 12.186 1.00 96.19 78 ASN A C 1
ATOM 663 O O . ASN A 1 78 ? 1.910 -4.081 12.036 1.00 96.19 78 ASN A O 1
ATOM 667 N N . ARG A 1 79 ? 1.896 -1.866 12.447 1.00 97.50 79 ARG A N 1
ATOM 668 C CA . ARG A 1 79 ? 0.439 -1.721 12.620 1.00 97.50 79 ARG A CA 1
ATOM 669 C C . ARG A 1 79 ? -0.314 -1.600 11.295 1.00 97.50 79 ARG A C 1
ATOM 671 O O . ARG A 1 79 ? -1.536 -1.718 11.284 1.00 97.50 79 ARG A O 1
ATOM 678 N N . ILE A 1 80 ? 0.385 -1.326 10.193 1.00 97.94 80 ILE A N 1
ATOM 679 C CA . ILE A 1 80 ? -0.208 -1.255 8.858 1.00 97.94 80 ILE A CA 1
ATOM 680 C C . ILE A 1 80 ? -0.089 -2.622 8.187 1.00 97.94 80 ILE A C 1
ATOM 682 O O . ILE A 1 80 ? 0.999 -3.170 8.002 1.00 97.94 80 ILE A O 1
ATOM 686 N N . HIS A 1 81 ? -1.235 -3.160 7.794 1.00 97.62 81 HIS A N 1
ATOM 687 C CA . HIS A 1 81 ? -1.354 -4.433 7.107 1.00 97.62 81 HIS A CA 1
ATOM 688 C C . HIS A 1 81 ? -1.380 -4.234 5.591 1.00 97.62 81 HIS A C 1
ATOM 690 O O . HIS A 1 81 ? -1.926 -3.256 5.078 1.00 97.62 81 HIS A O 1
ATOM 696 N N . ILE A 1 82 ? -0.824 -5.200 4.867 1.00 97.25 82 ILE A N 1
ATOM 697 C CA . ILE A 1 82 ? -1.005 -5.321 3.423 1.00 97.25 82 ILE A CA 1
ATOM 698 C C . ILE A 1 82 ? -2.109 -6.367 3.203 1.00 97.25 82 ILE A C 1
ATOM 700 O O . ILE A 1 82 ? -1.987 -7.472 3.740 1.00 97.25 82 ILE A O 1
ATOM 704 N N . PRO A 1 83 ? -3.205 -6.043 2.491 1.00 95.25 83 PRO A N 1
ATOM 705 C CA . PRO A 1 83 ? -4.204 -7.029 2.088 1.00 95.25 83 PRO A CA 1
ATOM 706 C C . PRO A 1 83 ? -3.529 -8.172 1.338 1.00 95.25 83 PRO A C 1
ATOM 708 O O . PRO A 1 83 ? -2.571 -7.926 0.604 1.00 95.25 83 PRO A O 1
ATOM 711 N N . LYS A 1 84 ? -4.027 -9.407 1.451 1.00 94.56 84 LYS A N 1
ATOM 712 C CA . LYS A 1 84 ? -3.542 -10.452 0.543 1.00 94.56 84 LYS A CA 1
ATOM 713 C C . LYS A 1 84 ? -3.840 -10.019 -0.883 1.00 94.56 84 LYS A C 1
ATOM 715 O O . LYS A 1 84 ? -4.919 -9.497 -1.163 1.00 94.56 84 LYS A O 1
ATOM 720 N N . PHE A 1 85 ? -2.889 -10.232 -1.773 1.00 95.12 85 PHE A N 1
ATOM 721 C CA . PHE A 1 85 ? -3.056 -9.948 -3.184 1.00 95.12 85 PHE A CA 1
ATOM 722 C C . PHE A 1 85 ? -2.316 -10.984 -4.014 1.00 95.12 85 PHE A C 1
ATOM 724 O O . PHE A 1 85 ? -1.485 -11.706 -3.486 1.00 95.12 85 PHE A O 1
ATOM 731 N N . GLU A 1 86 ? -2.639 -11.053 -5.292 1.00 95.12 86 GLU A N 1
ATOM 732 C CA . GLU A 1 86 ? -1.861 -11.712 -6.336 1.00 95.12 86 GLU A CA 1
ATOM 733 C C . GLU A 1 86 ? -1.855 -10.777 -7.542 1.00 95.12 86 GLU A C 1
ATOM 735 O O . GLU A 1 86 ? -2.687 -9.863 -7.644 1.00 95.12 86 GLU A O 1
ATOM 740 N N . TYR A 1 87 ? -0.925 -10.989 -8.464 1.00 94.50 87 TYR A N 1
ATOM 741 C CA . TYR A 1 87 ? -0.909 -10.244 -9.707 1.00 94.50 87 TYR A CA 1
ATOM 742 C C . TYR A 1 87 ? -0.640 -11.152 -10.901 1.00 94.50 87 TYR A C 1
ATOM 744 O O . TYR A 1 87 ? 0.025 -12.178 -10.790 1.00 94.50 87 TYR A O 1
ATOM 752 N N . GLU A 1 88 ? -1.173 -10.754 -12.048 1.00 93.31 88 GLU A N 1
ATOM 753 C CA . GLU A 1 88 ? -0.983 -11.430 -13.325 1.00 93.31 88 GLU A CA 1
ATOM 754 C C . GLU A 1 88 ? -0.689 -10.399 -14.414 1.00 93.31 88 GLU A C 1
ATOM 756 O O . GLU A 1 88 ? -1.135 -9.248 -14.358 1.00 93.31 88 GLU A O 1
ATOM 761 N N . ILE A 1 89 ? 0.075 -10.822 -15.413 1.00 90.25 89 ILE A N 1
ATOM 762 C CA . ILE A 1 89 ? 0.394 -10.018 -16.587 1.00 90.25 89 ILE A CA 1
ATOM 763 C C . ILE A 1 89 ? -0.310 -10.663 -17.768 1.00 90.25 89 ILE A C 1
ATOM 765 O O . ILE A 1 89 ? -0.063 -11.829 -18.075 1.00 90.25 89 ILE A O 1
ATOM 769 N N . LEU A 1 90 ? -1.165 -9.902 -18.444 1.00 87.75 90 LEU A N 1
ATOM 770 C CA . LEU A 1 90 ? -1.853 -10.360 -19.645 1.00 87.75 90 LEU A CA 1
ATOM 771 C C . LEU A 1 90 ? -1.679 -9.316 -20.738 1.00 87.75 90 LEU A C 1
ATOM 773 O O . LEU A 1 90 ? -2.103 -8.166 -20.600 1.00 87.75 90 LEU A O 1
ATOM 777 N N . ASN A 1 91 ? -1.056 -9.732 -21.839 1.00 82.69 91 ASN A N 1
ATOM 778 C CA . ASN A 1 91 ? -0.632 -8.856 -22.928 1.00 82.69 91 ASN A CA 1
ATOM 779 C C . ASN A 1 91 ? 0.290 -7.732 -22.407 1.00 82.69 91 ASN A C 1
ATOM 781 O O . ASN A 1 91 ? 1.429 -7.995 -22.035 1.00 82.69 91 ASN A O 1
ATOM 785 N N . SER A 1 92 ? -0.219 -6.500 -22.340 1.00 84.19 92 SER A N 1
ATOM 786 C CA . SER A 1 92 ? 0.497 -5.290 -21.903 1.00 84.19 92 SER A CA 1
ATOM 787 C C . SER A 1 92 ? -0.097 -4.681 -20.628 1.00 84.19 92 SER A C 1
ATOM 789 O O . SER A 1 92 ? 0.094 -3.497 -20.347 1.00 84.19 92 SER A O 1
ATOM 791 N N . LYS A 1 93 ? -0.868 -5.473 -19.873 1.00 88.81 93 LYS A N 1
ATOM 792 C CA . LYS A 1 93 ? -1.597 -5.014 -18.691 1.00 88.81 93 LYS A CA 1
ATOM 793 C C . LYS A 1 93 ? -1.204 -5.828 -17.467 1.00 88.81 93 LYS A C 1
ATOM 795 O O . LYS A 1 93 ? -1.149 -7.057 -17.515 1.00 88.81 93 LYS A O 1
ATOM 800 N N . LEU A 1 94 ? -0.965 -5.121 -16.370 1.00 92.56 94 LEU A N 1
ATOM 801 C CA . LEU A 1 94 ? -0.761 -5.689 -15.047 1.00 92.56 94 LEU A CA 1
ATOM 802 C C . LEU A 1 94 ? -2.083 -5.653 -14.284 1.00 92.56 94 LEU A C 1
ATOM 804 O O . LEU A 1 94 ? -2.653 -4.584 -14.056 1.00 92.56 94 LEU A O 1
ATOM 808 N N . TYR A 1 95 ? -2.543 -6.818 -13.852 1.00 94.25 95 TYR A N 1
ATOM 809 C CA . TYR A 1 95 ? -3.723 -6.962 -13.016 1.00 94.25 95 TYR A CA 1
ATOM 810 C C . TYR A 1 95 ? -3.288 -7.316 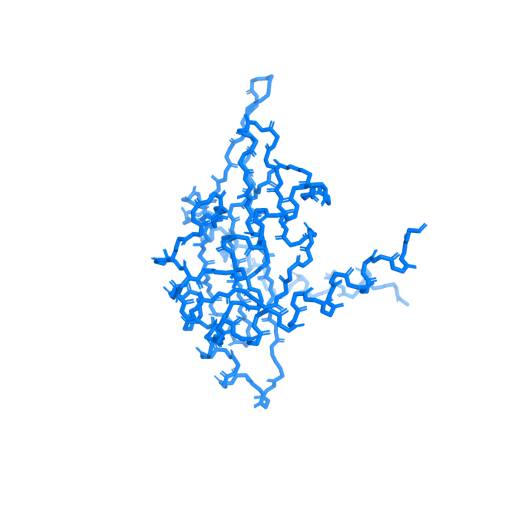-11.604 1.00 94.25 95 TYR A C 1
ATOM 812 O O . TYR A 1 95 ? -2.637 -8.329 -11.398 1.00 94.25 95 TYR A O 1
ATOM 820 N N . ILE A 1 96 ? -3.674 -6.504 -10.626 1.00 95.00 96 ILE A N 1
ATOM 821 C CA . ILE A 1 96 ? -3.438 -6.764 -9.204 1.00 95.00 96 ILE A CA 1
ATOM 822 C C . ILE A 1 96 ? -4.792 -7.074 -8.583 1.00 95.00 96 ILE A C 1
ATOM 824 O O . ILE A 1 96 ? -5.659 -6.202 -8.540 1.00 95.00 96 ILE A O 1
ATOM 828 N N . THR A 1 97 ? -4.991 -8.306 -8.122 1.00 94.50 97 THR A N 1
ATOM 829 C CA . THR A 1 97 ? -6.205 -8.718 -7.410 1.00 94.50 97 THR A CA 1
ATOM 830 C C . THR A 1 97 ? -5.908 -8.824 -5.925 1.00 94.50 97 THR A C 1
ATOM 832 O O . THR A 1 97 ? -5.061 -9.614 -5.534 1.00 94.50 97 THR A O 1
ATOM 835 N N . SER A 1 98 ? -6.616 -8.068 -5.092 1.00 94.44 98 SER A N 1
ATOM 836 C CA . SER A 1 98 ? -6.448 -8.054 -3.640 1.00 94.44 98 SER A CA 1
ATOM 837 C C . SER A 1 98 ? -7.738 -8.367 -2.884 1.00 94.44 98 SER A C 1
ATOM 839 O O . SER A 1 98 ? -8.851 -8.282 -3.421 1.00 94.44 98 SER A O 1
ATOM 841 N N . GLU A 1 99 ? -7.586 -8.726 -1.608 1.00 92.75 99 GLU A N 1
ATOM 842 C CA . GLU A 1 99 ? -8.682 -8.770 -0.646 1.00 92.75 99 GLU A CA 1
ATOM 843 C C . GLU A 1 99 ? -9.394 -7.417 -0.643 1.00 92.75 99 GLU A C 1
ATOM 845 O O . GLU A 1 99 ? -8.785 -6.368 -0.423 1.00 92.75 99 GLU A O 1
ATOM 850 N N . TYR A 1 100 ? -10.712 -7.435 -0.838 1.00 92.88 100 TYR A N 1
ATOM 851 C CA . TYR A 1 100 ? -11.500 -6.237 -0.597 1.00 92.88 100 TYR A CA 1
ATOM 852 C C . TYR A 1 100 ? -11.592 -5.997 0.912 1.00 92.88 100 TYR A C 1
ATOM 854 O O . TYR A 1 100 ? -12.170 -6.807 1.641 1.00 92.88 100 TYR A O 1
ATOM 862 N N . ILE A 1 101 ? -11.038 -4.877 1.376 1.00 94.62 101 ILE A N 1
ATOM 863 C CA . ILE A 1 101 ? -11.111 -4.459 2.776 1.00 94.62 101 ILE A CA 1
ATOM 864 C C . ILE A 1 101 ? -12.290 -3.507 2.949 1.00 94.62 101 ILE A C 1
ATOM 866 O O . ILE A 1 101 ? -12.235 -2.342 2.557 1.00 94.62 101 ILE A O 1
ATOM 870 N N . LYS A 1 102 ? -13.370 -4.002 3.559 1.00 93.00 102 LYS A N 1
ATOM 871 C CA . LYS A 1 102 ? -14.518 -3.165 3.910 1.00 93.00 102 LYS A CA 1
ATOM 872 C C . LYS A 1 102 ? -14.190 -2.272 5.111 1.00 93.00 102 LYS A C 1
ATOM 874 O O . LYS A 1 102 ? -13.931 -2.762 6.212 1.00 93.00 102 LYS A O 1
ATOM 879 N N . GLY A 1 103 ? -14.237 -0.962 4.905 1.00 95.00 103 GLY A N 1
ATOM 880 C CA . GLY A 1 103 ? -13.874 0.005 5.928 1.00 95.00 103 GLY A CA 1
ATOM 881 C C . GLY A 1 103 ? -14.084 1.449 5.497 1.00 95.00 103 GLY A C 1
ATOM 882 O O . GLY A 1 103 ? -14.703 1.729 4.470 1.00 95.00 103 GLY A O 1
ATOM 883 N N . LYS A 1 104 ? -13.531 2.368 6.286 1.00 97.00 104 LYS A N 1
ATOM 884 C CA . LYS A 1 104 ? -13.487 3.804 5.978 1.00 97.00 104 LYS A CA 1
ATOM 885 C C . LYS A 1 104 ? -12.045 4.224 5.723 1.00 97.00 104 LYS A C 1
ATOM 887 O O . LYS A 1 104 ? -11.129 3.600 6.254 1.00 97.00 104 LYS A O 1
ATOM 892 N N . TYR A 1 105 ? -11.839 5.296 4.958 1.00 97.06 105 TYR A N 1
ATOM 893 C CA . TYR A 1 105 ? -10.511 5.907 4.861 1.00 97.06 105 TYR A CA 1
ATOM 894 C C . TYR A 1 105 ? -9.965 6.250 6.247 1.00 97.06 105 TYR A C 1
ATOM 896 O O . TYR A 1 105 ? -10.732 6.608 7.148 1.00 97.06 105 TYR A O 1
ATOM 904 N N . LEU A 1 106 ? -8.646 6.142 6.411 1.00 95.56 106 LEU A N 1
ATOM 905 C CA . LEU A 1 106 ? -8.010 6.407 7.694 1.00 95.56 106 LEU A CA 1
ATOM 906 C C . LEU A 1 106 ? -8.308 7.838 8.158 1.00 95.56 106 LEU A C 1
ATOM 908 O O . LEU A 1 106 ? -8.195 8.802 7.401 1.00 95.56 106 LEU A O 1
ATOM 912 N N . ASN A 1 107 ? -8.688 7.990 9.425 1.00 91.88 107 ASN A N 1
ATOM 913 C CA . ASN A 1 107 ? -8.919 9.311 9.993 1.00 91.88 107 ASN A CA 1
ATOM 914 C C . ASN A 1 107 ? -7.600 10.102 10.046 1.00 91.88 107 ASN A C 1
ATOM 916 O O . ASN A 1 107 ? -6.584 9.582 10.509 1.00 91.88 107 ASN A O 1
ATOM 920 N N . LYS A 1 108 ? -7.629 11.383 9.653 1.00 90.19 108 LYS A N 1
ATOM 921 C CA . LYS A 1 108 ? -6.476 12.291 9.746 1.00 90.19 108 LYS A CA 1
ATOM 922 C C . LYS A 1 108 ? -5.875 12.368 11.163 1.00 90.19 108 LYS A C 1
ATOM 924 O O . LYS A 1 108 ? -4.680 12.608 11.298 1.00 90.19 108 LYS A O 1
ATOM 929 N N . SER A 1 109 ? -6.658 12.133 12.219 1.00 90.75 109 SER A N 1
ATOM 930 C CA . SER A 1 109 ? -6.151 12.082 13.600 1.00 90.75 109 SER A CA 1
ATOM 931 C C . SER A 1 109 ? -5.222 10.893 13.878 1.00 90.75 109 SER A C 1
ATOM 933 O O . SER A 1 109 ? -4.440 10.946 14.822 1.00 90.75 109 SER A O 1
ATOM 935 N N . LYS A 1 110 ? -5.269 9.838 13.054 1.00 93.12 110 LYS A N 1
ATOM 936 C CA . LYS A 1 110 ? -4.438 8.627 13.165 1.00 93.12 110 LYS A CA 1
ATOM 937 C C . LYS A 1 110 ? -3.215 8.643 12.235 1.00 93.12 110 LYS A C 1
ATOM 939 O O . LYS A 1 110 ? -2.535 7.632 12.092 1.00 93.12 110 LYS A O 1
ATOM 944 N N . MET A 1 111 ? -2.909 9.782 11.612 1.00 92.06 111 MET A N 1
ATOM 945 C CA . MET A 1 111 ? -1.801 9.918 10.655 1.00 92.06 111 MET A CA 1
ATOM 946 C C . MET A 1 111 ? -0.413 9.682 11.260 1.00 92.06 111 MET A C 1
ATOM 948 O O . MET A 1 111 ? 0.506 9.329 10.524 1.00 92.06 111 MET A O 1
ATOM 952 N N . SER A 1 112 ? -0.255 9.815 12.582 1.00 95.25 112 SER A N 1
ATOM 953 C CA . SER A 1 112 ? 0.999 9.470 13.269 1.00 95.25 112 SER A CA 1
ATOM 954 C C . SER A 1 112 ? 1.398 8.004 13.066 1.00 95.25 112 SER A C 1
ATOM 956 O O . SER A 1 112 ? 2.582 7.692 13.035 1.00 95.25 112 SER A O 1
ATOM 958 N N . ILE A 1 113 ? 0.435 7.104 12.833 1.00 97.19 113 ILE A N 1
ATOM 959 C CA . ILE A 1 113 ? 0.721 5.694 12.535 1.00 97.19 113 ILE A CA 1
ATOM 960 C C . ILE A 1 113 ? 1.499 5.566 11.217 1.00 97.19 113 ILE A C 1
ATOM 962 O O . ILE A 1 113 ? 2.464 4.812 11.149 1.00 97.19 113 ILE A O 1
ATOM 966 N N . ILE A 1 114 ? 1.129 6.330 10.184 1.00 96.81 114 ILE A N 1
ATOM 967 C CA . ILE A 1 114 ? 1.830 6.327 8.888 1.00 96.81 114 ILE A CA 1
ATOM 968 C C . ILE A 1 114 ? 3.231 6.917 9.041 1.00 96.81 114 ILE A C 1
ATOM 970 O O . ILE A 1 114 ? 4.207 6.381 8.514 1.00 96.81 114 ILE A O 1
ATOM 974 N N . GLU A 1 115 ? 3.338 8.004 9.796 1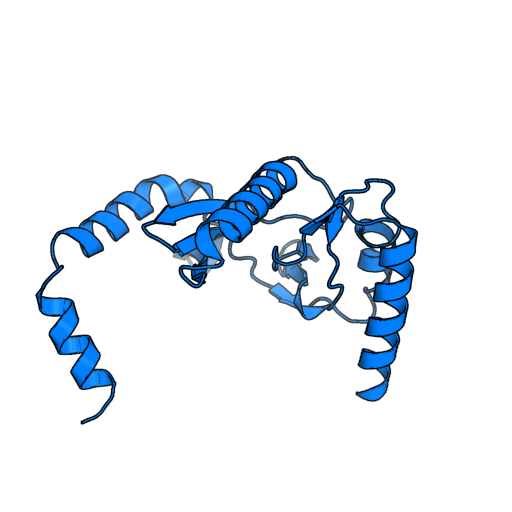.00 96.94 115 GLU A N 1
ATOM 975 C CA . GLU A 1 115 ? 4.615 8.631 10.110 1.00 96.94 115 GLU A CA 1
ATOM 976 C C . GLU A 1 115 ? 5.585 7.642 10.774 1.00 96.94 115 GLU A C 1
ATOM 978 O O . GLU A 1 115 ? 6.713 7.453 10.323 1.00 96.94 115 GLU A O 1
ATOM 983 N N . GLU A 1 116 ? 5.134 6.942 11.805 1.00 97.88 116 GLU A N 1
ATOM 984 C CA . GLU A 1 116 ? 5.956 5.996 12.554 1.00 97.88 116 GLU A CA 1
ATOM 985 C C . GLU A 1 116 ? 6.285 4.727 11.742 1.00 97.88 116 GLU A C 1
ATOM 987 O O . GLU A 1 116 ? 7.450 4.322 11.674 1.00 97.88 116 GLU A O 1
ATOM 992 N N . ASP A 1 117 ? 5.292 4.123 11.080 1.00 97.94 117 ASP A N 1
ATOM 993 C CA . ASP A 1 117 ? 5.423 2.785 10.481 1.00 97.94 117 ASP A CA 1
ATOM 994 C C . ASP A 1 117 ? 5.823 2.784 8.999 1.00 97.94 117 ASP A C 1
ATOM 996 O O . ASP A 1 117 ? 6.278 1.7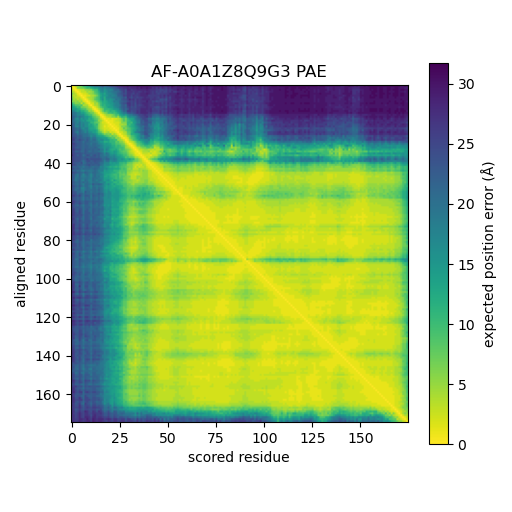58 8.487 1.00 97.94 117 ASP A O 1
ATOM 1000 N N . VAL A 1 118 ? 5.700 3.918 8.302 1.00 97.62 118 VAL A N 1
ATOM 1001 C CA . VAL A 1 118 ? 6.013 4.043 6.866 1.00 97.62 118 VAL A CA 1
ATOM 1002 C C . VAL A 1 118 ? 7.122 5.065 6.633 1.00 97.62 118 VAL A C 1
ATOM 1004 O O . VAL A 1 118 ? 8.107 4.757 5.950 1.00 97.62 118 VAL A O 1
ATOM 1007 N N . VAL A 1 119 ? 7.022 6.258 7.229 1.00 97.56 119 VAL A N 1
ATOM 1008 C CA . VAL A 1 119 ? 8.002 7.343 7.023 1.00 97.56 119 VAL A CA 1
ATOM 1009 C C . VAL A 1 119 ? 9.290 7.066 7.796 1.00 97.56 119 VAL A C 1
ATOM 1011 O O . VAL A 1 119 ? 10.368 7.041 7.201 1.00 97.56 119 VAL A O 1
ATOM 1014 N N . TYR A 1 120 ? 9.196 6.790 9.100 1.00 97.38 120 TYR A N 1
ATOM 1015 C CA . TYR A 1 120 ? 10.352 6.552 9.975 1.00 97.38 120 TYR A CA 1
ATOM 1016 C C . TYR A 1 120 ? 10.838 5.100 10.008 1.00 97.38 120 TYR A C 1
ATOM 1018 O O . TYR A 1 120 ? 11.820 4.784 10.686 1.00 97.38 120 TYR A O 1
ATOM 1026 N N . ARG A 1 121 ? 10.211 4.212 9.233 1.00 94.94 121 ARG A N 1
ATOM 1027 C CA . ARG A 1 121 ? 10.624 2.812 9.123 1.00 94.94 121 ARG A CA 1
ATOM 1028 C C . ARG A 1 121 ? 12.098 2.682 8.721 1.00 94.94 121 ARG A C 1
ATOM 1030 O O . ARG A 1 121 ? 12.535 3.301 7.756 1.00 94.94 121 ARG A O 1
ATOM 1037 N N . LYS A 1 122 ? 12.858 1.820 9.408 1.00 94.19 122 LYS A N 1
ATOM 1038 C CA . LYS A 1 122 ? 14.300 1.614 9.151 1.00 94.19 122 LYS A CA 1
ATOM 1039 C C . LYS A 1 122 ? 14.609 0.938 7.808 1.00 94.19 122 LYS A C 1
ATOM 1041 O O . LYS A 1 122 ? 15.664 1.191 7.236 1.00 94.19 122 LYS A O 1
ATOM 1046 N N . ASN A 1 123 ? 13.707 0.085 7.315 1.00 94.44 123 ASN A N 1
ATOM 1047 C CA . ASN A 1 123 ? 13.832 -0.542 5.997 1.00 94.44 123 ASN A CA 1
ATOM 1048 C C . ASN A 1 123 ? 13.898 0.548 4.910 1.00 94.44 123 ASN A C 1
ATOM 1050 O O . ASN A 1 123 ? 13.192 1.552 5.003 1.00 94.44 123 ASN A O 1
ATOM 1054 N N . ARG A 1 124 ? 14.759 0.365 3.902 1.00 95.12 124 ARG A N 1
ATOM 1055 C CA . ARG A 1 124 ? 14.863 1.279 2.755 1.00 95.12 124 ARG A CA 1
ATOM 1056 C C . ARG A 1 124 ? 13.692 1.144 1.792 1.00 95.12 124 ARG A C 1
ATOM 1058 O O . ARG A 1 124 ? 13.474 2.042 1.000 1.00 95.12 124 ARG A O 1
ATOM 1065 N N . TRP A 1 125 ? 12.933 0.061 1.870 1.00 97.50 125 TRP A N 1
ATOM 1066 C CA . TRP A 1 125 ? 11.731 -0.122 1.075 1.00 97.50 125 TRP A CA 1
ATOM 1067 C C . TRP A 1 125 ? 10.505 0.328 1.851 1.00 97.50 125 TRP A C 1
ATOM 1069 O O . TRP A 1 125 ? 10.296 -0.075 2.998 1.00 97.50 125 TRP A O 1
ATOM 1079 N N . SER A 1 126 ? 9.732 1.217 1.237 1.00 97.94 126 SER A N 1
ATOM 1080 C CA . SER A 1 126 ? 8.528 1.787 1.830 1.00 97.94 126 SER A CA 1
ATOM 1081 C C . SER A 1 126 ? 7.663 2.452 0.758 1.00 97.94 126 SER A C 1
ATOM 1083 O O . SER A 1 126 ? 8.020 2.471 -0.418 1.00 97.94 126 SER A O 1
ATOM 1085 N N . PHE A 1 127 ? 6.529 3.012 1.167 1.00 97.88 127 PHE A N 1
ATOM 1086 C CA . PHE A 1 127 ? 5.667 3.820 0.306 1.00 97.88 127 PHE A CA 1
ATOM 1087 C C . PHE A 1 127 ? 6.138 5.278 0.260 1.00 97.88 127 PHE A C 1
ATOM 1089 O O . PHE A 1 127 ? 6.813 5.745 1.180 1.00 97.88 127 PHE A O 1
ATOM 1096 N N . ALA A 1 128 ? 5.787 5.991 -0.813 1.00 96.25 128 ALA A N 1
ATOM 1097 C CA . ALA A 1 128 ? 6.179 7.388 -1.039 1.00 96.25 128 ALA A CA 1
ATOM 1098 C C . ALA A 1 128 ? 4.989 8.356 -1.210 1.00 96.25 128 ALA A C 1
ATOM 1100 O O . ALA A 1 128 ? 5.197 9.563 -1.349 1.00 96.25 128 ALA A O 1
ATOM 1101 N N . ASP A 1 129 ? 3.757 7.849 -1.170 1.00 94.94 129 ASP A N 1
ATOM 1102 C CA . ASP A 1 129 ? 2.533 8.639 -1.031 1.00 94.94 129 ASP A CA 1
ATOM 1103 C C . ASP A 1 129 ? 1.829 8.268 0.275 1.00 94.94 129 ASP A C 1
ATOM 1105 O O . ASP A 1 129 ? 1.428 7.121 0.484 1.00 94.94 129 ASP A O 1
ATOM 1109 N N . TYR A 1 130 ? 1.710 9.252 1.160 1.00 95.31 130 TYR A N 1
ATOM 1110 C CA . TYR A 1 130 ? 1.232 9.083 2.525 1.00 95.31 130 TYR A CA 1
ATOM 1111 C C . TYR A 1 130 ? -0.198 9.578 2.714 1.00 95.31 130 TYR A C 1
ATOM 1113 O O . TYR A 1 130 ? -0.641 9.760 3.850 1.00 95.31 130 TYR A O 1
ATOM 1121 N N . ASN A 1 131 ? -0.923 9.829 1.622 1.00 93.25 131 ASN A N 1
ATOM 1122 C CA . ASN A 1 131 ? -2.312 10.248 1.684 1.00 93.25 131 ASN A CA 1
ATOM 1123 C C . ASN A 1 131 ? -3.146 9.267 2.513 1.00 93.25 131 ASN A C 1
ATOM 1125 O O . ASN A 1 131 ? -3.164 8.069 2.244 1.00 93.25 131 ASN A O 1
ATOM 1129 N N . TYR A 1 132 ? -3.891 9.782 3.494 1.00 93.44 132 TYR A N 1
ATOM 1130 C CA . TYR A 1 132 ? -4.786 8.985 4.343 1.00 93.44 132 TYR A CA 1
ATOM 1131 C C . TYR A 1 132 ? -5.798 8.154 3.537 1.00 93.44 132 TYR A C 1
ATOM 1133 O O . TYR A 1 132 ? -6.289 7.139 4.025 1.00 93.44 132 TYR A O 1
ATOM 1141 N N . ARG A 1 133 ? -6.099 8.563 2.296 1.00 94.00 133 ARG A N 1
ATOM 1142 C CA . ARG A 1 133 ? -6.979 7.838 1.367 1.00 94.00 133 ARG A CA 1
ATOM 1143 C C . ARG A 1 133 ? -6.370 6.554 0.804 1.00 94.00 133 ARG A C 1
ATOM 1145 O O . ARG A 1 133 ? -7.120 5.694 0.357 1.00 94.00 133 ARG A O 1
ATOM 1152 N N . ASN A 1 134 ? -5.052 6.390 0.886 1.00 96.69 134 ASN A N 1
ATOM 1153 C CA . ASN A 1 134 ? -4.373 5.148 0.512 1.00 96.69 134 ASN A CA 1
ATOM 1154 C C . ASN A 1 134 ? -4.526 4.071 1.597 1.00 96.69 134 ASN A C 1
ATOM 1156 O O . ASN A 1 134 ? -4.103 2.934 1.404 1.00 96.69 134 ASN A O 1
ATOM 1160 N N . TYR A 1 135 ? -5.160 4.406 2.726 1.00 97.62 135 TYR A N 1
ATOM 1161 C CA . TYR A 1 135 ? -5.332 3.523 3.868 1.00 97.62 135 TYR A CA 1
ATOM 1162 C C . TYR A 1 135 ? -6.809 3.354 4.222 1.00 97.62 135 TYR A C 1
ATOM 1164 O O . TYR A 1 135 ? -7.577 4.319 4.245 1.00 97.62 135 TYR A O 1
ATOM 1172 N N . ILE A 1 136 ? -7.195 2.128 4.564 1.00 97.94 136 ILE A N 1
ATOM 1173 C CA . ILE A 1 136 ? -8.528 1.783 5.057 1.00 97.94 136 ILE A CA 1
ATOM 1174 C C . ILE A 1 136 ? -8.423 1.282 6.489 1.00 97.94 136 ILE A C 1
ATOM 1176 O O . ILE A 1 136 ? -7.675 0.351 6.776 1.00 97.94 136 ILE A O 1
ATOM 1180 N N . GLN A 1 137 ? -9.215 1.869 7.378 1.00 98.00 137 GLN A N 1
ATOM 1181 C CA . GLN A 1 137 ? -9.501 1.299 8.683 1.00 98.00 137 GLN A CA 1
ATOM 1182 C C . GLN A 1 137 ? -10.677 0.323 8.556 1.00 98.00 137 GLN A C 1
ATOM 1184 O O . GLN A 1 137 ? -11.797 0.727 8.226 1.00 98.00 137 GLN A O 1
ATOM 1189 N N . GLU A 1 138 ? -10.408 -0.964 8.776 1.00 95.81 138 GLU A N 1
ATOM 1190 C CA . GLU A 1 138 ? -11.387 -2.041 8.643 1.00 95.81 138 GLU A CA 1
ATOM 1191 C C . GLU A 1 138 ? -12.481 -1.949 9.718 1.00 95.81 138 GLU A C 1
ATOM 1193 O O . GLU A 1 138 ? -12.198 -1.887 10.911 1.00 95.81 138 GLU A O 1
ATOM 1198 N N . GLU A 1 139 ? -13.746 -2.055 9.301 1.00 91.25 139 GLU A N 1
ATOM 1199 C CA . GLU A 1 139 ? -14.916 -1.930 10.188 1.00 91.25 139 GLU A CA 1
ATOM 1200 C C . GLU A 1 139 ? -14.971 -2.971 11.319 1.00 91.25 139 GLU A C 1
ATOM 1202 O O . GLU A 1 139 ? -15.499 -2.683 12.388 1.00 91.25 139 GLU A O 1
ATOM 1207 N N . ARG A 1 140 ? -14.487 -4.198 11.086 1.00 88.31 140 ARG A N 1
ATOM 1208 C CA . ARG A 1 140 ? -14.666 -5.322 12.027 1.00 88.31 140 ARG A CA 1
ATOM 1209 C C . ARG A 1 140 ? -13.551 -5.463 13.054 1.00 88.31 140 ARG A C 1
ATOM 1211 O O . ARG A 1 140 ? -13.806 -5.970 14.140 1.00 88.31 140 ARG A O 1
ATOM 1218 N N . THR A 1 141 ? -12.327 -5.117 12.676 1.00 92.31 141 THR A N 1
ATOM 1219 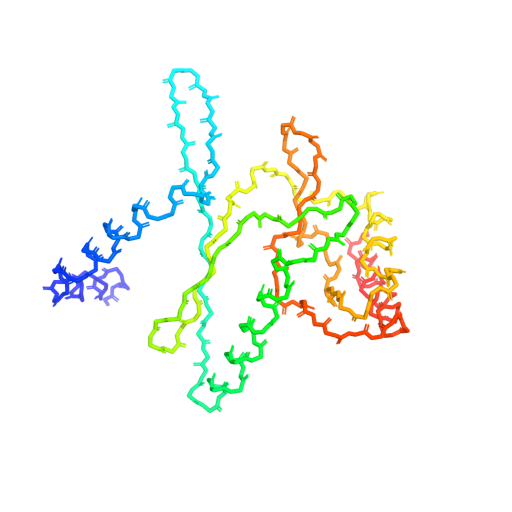C CA . THR A 1 141 ? -11.118 -5.379 13.472 1.00 92.31 141 THR A CA 1
ATOM 1220 C C . THR A 1 141 ? -10.425 -4.097 13.915 1.00 92.31 141 THR A C 1
ATOM 1222 O O . THR A 1 141 ? -9.521 -4.162 14.737 1.00 92.31 141 THR A O 1
ATOM 1225 N N . ASP A 1 142 ? -10.826 -2.946 13.365 1.00 93.81 142 ASP A N 1
ATOM 1226 C CA . ASP A 1 142 ? -10.147 -1.654 13.501 1.00 93.81 142 ASP A CA 1
ATOM 1227 C C . ASP A 1 142 ? -8.714 -1.620 12.919 1.00 93.81 142 ASP A C 1
ATOM 1229 O O . ASP A 1 142 ? -8.054 -0.577 12.970 1.00 93.81 142 ASP A O 1
ATOM 1233 N N . ASN A 1 143 ? -8.259 -2.722 12.300 1.00 97.00 143 ASN A N 1
ATOM 1234 C CA . ASN A 1 143 ? -6.959 -2.835 11.640 1.00 97.00 143 ASN A CA 1
ATOM 1235 C C . ASN A 1 143 ? -6.843 -1.847 10.476 1.00 97.00 143 ASN A C 1
ATOM 1237 O O . ASN A 1 143 ? -7.809 -1.585 9.755 1.00 97.00 143 ASN A O 1
ATOM 1241 N N . ILE A 1 144 ? -5.632 -1.340 10.254 1.00 98.12 144 ILE A N 1
ATOM 1242 C CA . ILE A 1 144 ? -5.342 -0.382 9.186 1.00 98.12 144 ILE A CA 1
ATOM 1243 C C . ILE A 1 144 ? -4.662 -1.119 8.040 1.00 98.12 144 ILE A C 1
ATOM 1245 O O . ILE A 1 144 ? -3.631 -1.755 8.233 1.00 98.12 144 ILE A O 1
ATOM 1249 N N . TYR A 1 145 ? -5.221 -1.007 6.842 1.00 98.00 145 TYR A N 1
ATOM 1250 C CA . TYR A 1 145 ? -4.701 -1.626 5.631 1.00 98.00 145 TYR A CA 1
ATOM 1251 C C . TYR A 1 145 ? -4.223 -0.564 4.647 1.00 98.00 145 TYR A C 1
ATOM 1253 O O . TYR A 1 145 ? -4.967 0.371 4.361 1.00 98.00 145 TYR A O 1
ATOM 1261 N N . MET A 1 146 ? -3.019 -0.724 4.097 1.00 97.62 146 MET A N 1
ATOM 1262 C CA . MET A 1 146 ? -2.592 0.009 2.902 1.00 97.62 146 MET A CA 1
ATOM 1263 C C . MET A 1 146 ? -3.252 -0.633 1.681 1.00 97.62 146 MET A C 1
ATOM 1265 O O . MET A 1 146 ? -3.103 -1.834 1.484 1.00 97.62 146 MET A O 1
ATOM 1269 N N . ILE A 1 147 ? -3.978 0.136 0.871 1.00 95.94 147 ILE A N 1
ATOM 1270 C CA . ILE A 1 147 ? -4.734 -0.380 -0.284 1.00 95.94 147 ILE A CA 1
ATOM 1271 C C . ILE A 1 147 ? -4.213 0.116 -1.637 1.00 95.94 147 ILE A C 1
ATOM 1273 O O . ILE A 1 147 ? -4.645 -0.400 -2.666 1.00 95.94 147 ILE A O 1
ATOM 1277 N N . ASP A 1 148 ? -3.289 1.083 -1.647 1.00 95.06 148 ASP A N 1
ATOM 1278 C CA . ASP A 1 148 ? -2.616 1.535 -2.865 1.00 95.06 148 ASP A CA 1
ATOM 1279 C C . ASP A 1 148 ? -1.135 1.146 -2.855 1.00 95.06 148 ASP A C 1
ATOM 1281 O O . ASP A 1 148 ? -0.349 1.586 -2.015 1.00 95.06 148 ASP A O 1
ATOM 1285 N N . PHE A 1 149 ? -0.750 0.299 -3.808 1.00 95.94 149 PHE A N 1
ATOM 1286 C CA . PHE A 1 149 ? 0.601 -0.245 -3.917 1.00 95.94 149 PHE A CA 1
ATOM 1287 C C . PHE A 1 149 ? 1.489 0.541 -4.892 1.00 95.94 149 PHE A C 1
ATOM 1289 O O . PHE A 1 149 ? 2.588 0.095 -5.230 1.00 95.94 149 PHE A O 1
ATOM 1296 N N . ASP A 1 150 ? 1.030 1.688 -5.401 1.00 94.00 150 ASP A N 1
ATOM 1297 C CA . ASP A 1 150 ? 1.702 2.401 -6.493 1.00 94.00 150 ASP A CA 1
ATOM 1298 C C . ASP A 1 150 ? 3.039 3.014 -6.164 1.00 94.00 150 ASP A C 1
ATOM 1300 O O . ASP A 1 150 ? 3.922 3.055 -7.020 1.00 94.00 150 ASP A O 1
ATOM 1304 N N . THR A 1 151 ? 3.218 3.410 -4.916 1.00 95.69 151 THR A N 1
ATOM 1305 C CA . THR A 1 151 ? 4.403 4.151 -4.503 1.00 95.69 151 THR A CA 1
ATOM 1306 C C . THR A 1 151 ? 5.370 3.332 -3.658 1.00 95.69 151 THR A C 1
ATOM 1308 O O . THR A 1 151 ? 6.298 3.909 -3.092 1.00 95.69 151 THR A O 1
ATOM 1311 N N . TYR A 1 152 ? 5.175 2.009 -3.563 1.00 97.94 152 TYR A N 1
ATOM 1312 C CA . TYR A 1 152 ? 6.122 1.120 -2.890 1.00 97.94 152 TYR A CA 1
ATOM 1313 C C . TYR A 1 152 ? 7.415 1.017 -3.693 1.00 97.94 152 TYR A C 1
ATOM 1315 O O . TYR A 1 152 ? 7.384 0.582 -4.835 1.00 97.94 152 TYR A O 1
ATOM 1323 N N . ARG A 1 153 ? 8.545 1.413 -3.108 1.00 97.12 153 ARG A N 1
ATOM 1324 C CA . ARG A 1 153 ? 9.861 1.390 -3.762 1.00 97.12 153 ARG A CA 1
ATOM 1325 C C . ARG A 1 153 ? 10.984 1.500 -2.739 1.00 97.12 153 ARG A C 1
ATOM 1327 O O . ARG A 1 153 ? 10.743 1.794 -1.565 1.00 97.12 153 ARG A O 1
ATOM 1334 N N . GLU A 1 154 ? 12.224 1.341 -3.186 1.00 97.38 154 GLU A N 1
ATOM 1335 C CA . GLU A 1 154 ? 13.365 1.783 -2.391 1.00 97.38 154 GLU A CA 1
ATOM 1336 C C . GLU A 1 154 ? 13.395 3.318 -2.306 1.00 97.38 154 GLU A C 1
ATOM 1338 O O . GLU A 1 154 ? 13.329 4.024 -3.313 1.00 97.38 154 GLU A O 1
ATOM 1343 N N . ILE A 1 155 ? 13.464 3.847 -1.087 1.00 97.25 155 ILE A N 1
ATOM 1344 C CA . ILE A 1 155 ? 13.516 5.275 -0.796 1.00 97.25 155 ILE A CA 1
ATOM 1345 C C . ILE A 1 155 ? 14.199 5.538 0.555 1.00 97.25 155 ILE A C 1
ATOM 1347 O O . ILE A 1 155 ? 13.924 4.906 1.585 1.00 97.25 155 ILE A O 1
ATOM 1351 N N . SER A 1 156 ? 15.102 6.519 0.580 1.00 97.38 156 SER A N 1
ATOM 1352 C CA . SER A 1 156 ? 15.829 6.862 1.801 1.00 97.38 156 SER A CA 1
ATOM 1353 C C . SER A 1 156 ? 14.887 7.421 2.874 1.00 97.38 156 SER A C 1
ATOM 1355 O O . SER A 1 156 ? 13.880 8.064 2.581 1.00 97.38 156 SER A O 1
ATOM 1357 N N . ILE A 1 157 ? 15.220 7.215 4.152 1.00 97.06 157 ILE A N 1
ATOM 1358 C CA . ILE A 1 157 ? 14.452 7.820 5.253 1.00 97.06 157 ILE A CA 1
ATOM 1359 C C . ILE A 1 157 ? 14.451 9.355 5.165 1.00 97.06 157 ILE A C 1
ATOM 1361 O O . ILE A 1 157 ? 13.476 9.993 5.546 1.00 97.06 157 ILE A O 1
ATOM 1365 N N . LYS A 1 158 ? 15.525 9.956 4.637 1.00 96.94 158 LYS A N 1
ATOM 1366 C CA . LYS A 1 158 ? 15.628 11.406 4.444 1.00 96.94 158 LYS A CA 1
ATOM 1367 C C . LYS A 1 158 ? 14.578 11.891 3.444 1.00 96.94 158 LYS A C 1
ATOM 1369 O O . LYS A 1 158 ? 13.821 12.801 3.766 1.00 96.94 158 LYS A O 1
ATOM 1374 N N . ASP A 1 159 ? 14.488 11.246 2.284 1.00 97.81 159 ASP A N 1
ATOM 1375 C CA . ASP A 1 159 ? 13.533 11.631 1.238 1.00 97.81 159 ASP A CA 1
ATOM 1376 C C . ASP A 1 159 ? 12.096 11.374 1.678 1.00 97.81 159 ASP A C 1
ATOM 1378 O O . ASP A 1 159 ? 11.207 12.178 1.404 1.00 97.81 159 ASP A O 1
ATOM 1382 N N . ARG A 1 160 ? 11.867 10.301 2.444 1.00 97.94 160 ARG A N 1
ATOM 1383 C CA . ARG A 1 160 ? 10.551 10.025 3.022 1.00 97.94 160 ARG A CA 1
ATOM 1384 C C . ARG A 1 160 ? 10.063 11.145 3.928 1.00 97.94 160 ARG A C 1
ATOM 1386 O O . ARG A 1 160 ? 8.925 11.575 3.769 1.00 97.94 160 ARG A O 1
ATOM 1393 N N . LYS A 1 161 ? 10.922 11.643 4.823 1.00 97.12 161 LYS A N 1
ATOM 1394 C CA . LYS A 1 161 ? 10.603 12.784 5.697 1.00 97.12 161 LYS A CA 1
ATOM 1395 C C . LYS A 1 161 ? 10.295 14.044 4.888 1.00 97.12 161 LYS A C 1
ATOM 1397 O O . LYS A 1 161 ? 9.328 14.729 5.188 1.00 97.12 161 LYS A O 1
ATOM 1402 N N . ILE A 1 162 ? 11.070 14.323 3.837 1.00 96.75 162 ILE A N 1
ATOM 1403 C CA . ILE A 1 162 ? 10.835 15.483 2.960 1.00 96.75 162 ILE A CA 1
ATOM 1404 C C . ILE A 1 162 ? 9.464 15.382 2.273 1.00 96.75 162 ILE A C 1
ATOM 1406 O O . ILE A 1 162 ? 8.695 16.343 2.281 1.00 96.75 162 ILE A O 1
ATOM 1410 N N . LEU A 1 163 ? 9.139 14.217 1.704 1.00 96.12 163 LEU A N 1
ATOM 1411 C CA . LEU A 1 163 ? 7.842 13.976 1.065 1.00 96.12 163 LEU A CA 1
ATOM 1412 C C . LEU A 1 163 ? 6.683 14.087 2.061 1.00 96.12 163 LEU A C 1
ATOM 1414 O O . LEU A 1 163 ? 5.650 14.665 1.730 1.00 96.12 163 LEU A O 1
ATOM 1418 N N . TRP A 1 164 ? 6.866 13.565 3.274 1.00 95.56 164 TRP A N 1
ATOM 1419 C CA . TRP A 1 164 ? 5.878 13.628 4.347 1.00 95.56 164 TRP A CA 1
ATOM 1420 C C . TRP A 1 164 ? 5.549 15.065 4.743 1.00 95.56 164 TRP A C 1
ATOM 1422 O O . TRP A 1 164 ? 4.375 15.433 4.774 1.00 95.56 164 TRP A O 1
ATOM 1432 N N . GLU A 1 165 ? 6.569 15.893 4.976 1.00 94.00 165 GLU A N 1
ATOM 1433 C CA . GLU A 1 165 ? 6.373 17.305 5.312 1.00 94.00 165 GLU A CA 1
ATOM 1434 C C . GLU A 1 165 ? 5.646 18.055 4.193 1.00 94.00 165 GLU A C 1
ATOM 1436 O O . GLU A 1 165 ? 4.673 18.764 4.453 1.00 94.00 165 GLU A O 1
ATOM 1441 N N . LYS A 1 166 ? 6.049 17.836 2.934 1.00 92.19 166 LYS A N 1
ATOM 1442 C CA . LYS A 1 166 ? 5.386 18.452 1.778 1.00 92.19 166 LYS A CA 1
ATOM 1443 C C . LYS A 1 166 ? 3.898 18.089 1.721 1.00 92.19 166 LYS A C 1
ATOM 1445 O O . LYS A 1 166 ? 3.049 18.972 1.673 1.00 92.19 166 LYS A O 1
ATOM 1450 N N . GLN A 1 167 ? 3.578 16.797 1.781 1.00 89.94 167 GLN A N 1
ATOM 1451 C CA . GLN A 1 167 ? 2.197 16.319 1.667 1.00 89.94 167 GLN A CA 1
ATOM 1452 C C . GLN A 1 167 ? 1.327 16.759 2.855 1.00 89.94 167 GLN A C 1
ATOM 1454 O O . GLN A 1 167 ? 0.161 17.108 2.676 1.00 89.94 167 GLN A O 1
ATOM 1459 N N . ARG A 1 168 ? 1.885 16.810 4.072 1.00 83.62 168 ARG A N 1
ATOM 1460 C CA . ARG A 1 168 ? 1.164 17.314 5.250 1.00 83.62 168 ARG A CA 1
ATOM 1461 C C . ARG A 1 168 ? 0.793 18.784 5.139 1.00 83.62 168 ARG A C 1
ATOM 1463 O O . ARG A 1 168 ? -0.284 19.154 5.609 1.00 83.62 168 ARG A O 1
ATOM 1470 N N . LEU A 1 169 ? 1.672 19.614 4.579 1.00 80.50 169 LEU A N 1
ATOM 1471 C CA . LEU A 1 169 ? 1.386 21.030 4.343 1.00 80.50 169 LEU A CA 1
ATOM 1472 C C . LEU A 1 169 ? 0.268 21.190 3.311 1.00 80.50 169 LEU A C 1
ATOM 1474 O O . LEU A 1 169 ? -0.684 21.928 3.565 1.00 80.50 169 LEU A O 1
ATOM 1478 N N . ASP A 1 170 ? 0.320 20.413 2.229 1.00 75.38 170 ASP A N 1
ATOM 1479 C CA . ASP A 1 170 ? -0.711 20.415 1.190 1.00 75.38 170 ASP A CA 1
ATOM 1480 C C . ASP A 1 170 ? -2.090 19.997 1.724 1.00 75.38 170 ASP A C 1
ATOM 1482 O O . ASP A 1 170 ? -3.103 20.440 1.205 1.00 75.38 170 ASP A O 1
ATOM 1486 N N . TRP A 1 171 ? -2.189 19.172 2.773 1.00 71.06 171 TRP A N 1
ATOM 1487 C CA . TRP A 1 171 ? -3.492 18.813 3.360 1.00 71.06 171 TRP A CA 1
ATOM 1488 C C . TRP A 1 171 ? -4.036 19.819 4.367 1.00 71.06 171 TRP A C 1
ATOM 1490 O O . TRP A 1 171 ? -5.232 19.768 4.673 1.00 71.06 171 TRP A O 1
ATOM 1500 N N . LYS A 1 172 ? -3.174 20.677 4.920 1.00 61.06 172 LYS A N 1
ATOM 1501 C CA . LYS A 1 172 ? -3.582 21.741 5.844 1.00 61.06 172 LYS A CA 1
ATOM 1502 C C . LYS A 1 172 ? -4.231 22.914 5.114 1.00 61.06 172 LYS A C 1
ATOM 1504 O O . LYS A 1 172 ? -5.020 23.605 5.734 1.00 61.06 172 LYS A O 1
ATOM 1509 N N . SER A 1 173 ? -3.951 23.112 3.825 1.00 56.97 173 SER A N 1
ATOM 1510 C CA . SER A 1 173 ? -4.555 24.184 3.017 1.00 56.97 173 SER A CA 1
ATOM 1511 C C . SER A 1 173 ? -6.014 23.927 2.607 1.00 56.97 173 SER A C 1
ATOM 1513 O O . SER A 1 173 ? -6.653 24.818 2.058 1.00 56.97 173 SER A O 1
ATOM 1515 N N . TYR A 1 174 ? -6.548 22.731 2.881 1.00 50.03 174 TYR A N 1
ATOM 1516 C CA . TYR A 1 174 ? -7.943 22.345 2.612 1.00 5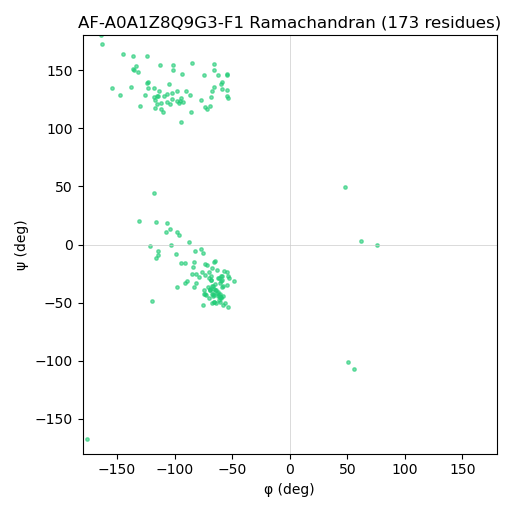0.03 174 TYR A CA 1
ATOM 1517 C C . TYR A 1 174 ? -8.811 22.269 3.884 1.00 50.03 174 TYR A C 1
ATOM 1519 O O . TYR A 1 174 ? -9.837 21.585 3.883 1.00 50.03 174 TYR A O 1
ATOM 1527 N N . ILE A 1 175 ? -8.372 22.893 4.981 1.00 44.38 175 ILE A N 1
ATOM 1528 C CA . ILE A 1 175 ? -9.117 23.041 6.243 1.00 44.38 175 ILE A CA 1
ATOM 1529 C C . ILE A 1 175 ? -9.265 24.536 6.504 1.00 44.38 175 ILE A C 1
ATOM 1531 O O . ILE A 1 175 ? -10.383 24.940 6.883 1.00 44.38 175 ILE A O 1
#